Protein AF-A0A353NPJ8-F1 (afdb_monomer_lite)

Radius of gyration: 20.79 Å; chains: 1; bounding box: 48×20×63 Å

Sequence (97 aa):
LNSGLMLLQYAAAALVSENKVLSHPASVDSIPTSGNQEDHVSMGSIAAHKVRTVITNVSWVIAAEMLAASRGMEYISHKVGQGAKVAHHLIR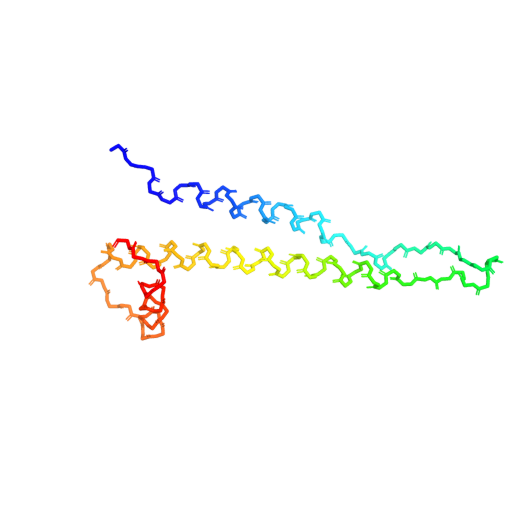ERVPF

Foldseek 3Di:
DDPPCVCLVVLLVVLVVVLVVLPPQQQVDADADPVNPRVGDRSVVSNVVSVVSNVVSVVSNVVSVLVVVLVVVVVDDDDDDPVNVVSSVVVCVVDPD

pLDDT: mean 95.16, std 4.74, range [64.0, 98.75]

Secondary structure (DSSP, 8-state):
---TTHHHHHHHHHHHHHHHHHTS-GGG----BGGGTB-----HHHHHHHHHHHHHHHHHHHHHHHHHHHHHGGG--SPPPHHHHHHHHHHHHHS--

Structure (mmCIF, N/CA/C/O backbone):
data_AF-A0A353NPJ8-F1
#
_entry.id   AF-A0A353NPJ8-F1
#
loop_
_atom_site.group_PDB
_atom_site.id
_atom_site.type_symbol
_atom_site.label_atom_id
_atom_site.label_alt_id
_atom_site.label_comp_id
_atom_site.label_asym_id
_atom_site.label_entity_id
_atom_site.label_seq_id
_atom_site.pdbx_PDB_ins_code
_atom_site.Cartn_x
_atom_site.Cartn_y
_atom_site.Cartn_z
_atom_site.occupancy
_atom_site.B_iso_or_equiv
_atom_site.auth_seq_id
_atom_site.auth_comp_id
_atom_site.auth_asym_id
_atom_site.auth_atom_id
_atom_site.pdbx_PDB_model_num
ATOM 1 N N . LEU A 1 1 ? 0.192 7.286 30.003 1.00 64.00 1 LEU A N 1
ATOM 2 C CA . LEU A 1 1 ? 1.551 7.076 29.447 1.00 64.00 1 LEU A CA 1
ATOM 3 C C . LEU A 1 1 ? 1.514 6.043 28.301 1.00 64.00 1 LEU A C 1
ATOM 5 O O . LEU A 1 1 ? 2.324 5.135 28.271 1.00 64.00 1 LEU A O 1
ATOM 9 N N . ASN A 1 2 ? 0.573 6.164 27.351 1.00 87.19 2 ASN A N 1
ATOM 10 C CA . ASN A 1 2 ? 0.439 5.257 26.198 1.00 87.19 2 ASN A CA 1
ATOM 11 C C . ASN A 1 2 ? 0.563 6.077 24.908 1.00 87.19 2 ASN A C 1
ATOM 13 O O . ASN A 1 2 ? -0.051 7.138 24.826 1.00 87.19 2 ASN A O 1
ATOM 17 N N . SER A 1 3 ? 1.301 5.579 23.911 1.00 89.31 3 SER A N 1
ATOM 18 C CA . SER A 1 3 ? 1.437 6.226 22.590 1.00 89.31 3 SER A CA 1
ATOM 19 C C . SER A 1 3 ? 0.396 5.754 21.565 1.00 89.31 3 SER A C 1
ATOM 21 O O . SER A 1 3 ? 0.384 6.236 20.436 1.00 89.31 3 SER A O 1
ATOM 23 N N . GLY A 1 4 ? -0.480 4.812 21.935 1.00 92.12 4 GLY A N 1
ATOM 24 C CA . GLY A 1 4 ? -1.537 4.299 21.061 1.00 92.12 4 GLY A CA 1
ATOM 25 C C . GLY A 1 4 ? -0.993 3.806 19.716 1.00 92.12 4 GLY A C 1
ATOM 26 O O . GLY A 1 4 ? -0.035 3.040 19.671 1.00 92.12 4 GLY A O 1
ATOM 27 N N . LEU A 1 5 ? -1.589 4.281 18.621 1.00 94.88 5 LEU A N 1
ATOM 28 C CA . LEU A 1 5 ? -1.222 3.916 17.248 1.00 94.88 5 LEU A CA 1
ATOM 29 C C . LEU A 1 5 ? -0.170 4.852 16.618 1.00 94.88 5 LEU A C 1
ATOM 31 O O . LEU A 1 5 ? -0.047 4.892 15.400 1.00 94.88 5 LEU A O 1
ATOM 35 N N . MET A 1 6 ? 0.606 5.605 17.405 1.00 95.94 6 MET A N 1
ATOM 36 C CA . MET A 1 6 ? 1.573 6.588 16.881 1.00 95.94 6 MET A CA 1
ATOM 37 C C . MET A 1 6 ? 2.542 6.001 15.836 1.00 95.94 6 MET A C 1
ATOM 39 O O . MET A 1 6 ? 2.713 6.568 14.760 1.00 95.94 6 MET A O 1
ATOM 43 N N . LEU A 1 7 ? 3.139 4.835 16.110 1.00 96.56 7 LEU A N 1
ATOM 44 C CA . LEU A 1 7 ? 4.100 4.199 15.194 1.00 96.56 7 LEU A CA 1
ATOM 45 C C . LEU A 1 7 ? 3.451 3.618 13.930 1.00 96.56 7 LEU A C 1
ATOM 47 O O . LEU A 1 7 ? 4.141 3.416 12.931 1.00 96.56 7 LEU A O 1
ATOM 51 N N . LEU A 1 8 ? 2.134 3.393 13.938 1.00 96.44 8 LEU A N 1
ATOM 52 C CA . LEU A 1 8 ? 1.401 2.923 12.762 1.00 96.44 8 LEU A CA 1
ATOM 53 C C . LEU A 1 8 ? 1.518 3.934 11.614 1.00 96.44 8 LEU A C 1
ATOM 55 O O . LEU A 1 8 ? 1.746 3.558 10.465 1.00 96.44 8 LEU A O 1
ATOM 59 N N . GLN A 1 9 ? 1.449 5.226 11.943 1.00 96.88 9 GLN A N 1
ATOM 60 C CA . GLN A 1 9 ? 1.640 6.300 10.972 1.00 96.88 9 GLN A CA 1
ATOM 61 C C . GLN A 1 9 ? 3.064 6.310 10.404 1.00 96.88 9 GLN A C 1
ATOM 63 O O . GLN A 1 9 ? 3.251 6.610 9.228 1.00 96.88 9 GLN A O 1
ATOM 68 N N . TYR A 1 10 ? 4.070 5.968 11.212 1.00 97.69 10 TYR A N 1
ATOM 69 C CA . TYR A 1 10 ? 5.475 6.008 10.802 1.00 97.69 10 TYR A CA 1
ATOM 70 C C . TYR A 1 10 ? 5.747 4.896 9.788 1.00 97.69 10 TYR A C 1
ATOM 72 O O . TYR A 1 10 ? 6.358 5.139 8.748 1.00 97.69 10 TYR A O 1
ATOM 80 N N . ALA A 1 11 ? 5.220 3.698 10.057 1.00 97.94 11 ALA A N 1
ATOM 81 C CA . ALA A 1 11 ? 5.269 2.578 9.126 1.00 97.94 11 ALA A CA 1
ATOM 82 C C . ALA A 1 11 ? 4.555 2.914 7.805 1.00 97.94 11 ALA A C 1
ATOM 84 O O . ALA A 1 11 ? 5.140 2.754 6.735 1.00 97.94 11 ALA A O 1
ATOM 85 N N . ALA A 1 12 ? 3.333 3.456 7.865 1.00 98.31 12 ALA A N 1
ATOM 86 C CA . ALA A 1 12 ? 2.595 3.855 6.666 1.00 98.31 12 ALA A CA 1
ATOM 87 C C . ALA A 1 12 ? 3.342 4.930 5.852 1.00 98.31 12 ALA A C 1
ATOM 89 O O . ALA A 1 12 ? 3.444 4.826 4.629 1.00 98.31 12 ALA A O 1
ATOM 90 N N . ALA A 1 13 ? 3.923 5.934 6.517 1.00 98.31 13 ALA A N 1
ATOM 91 C CA . ALA A 1 13 ? 4.690 6.991 5.861 1.00 98.31 13 A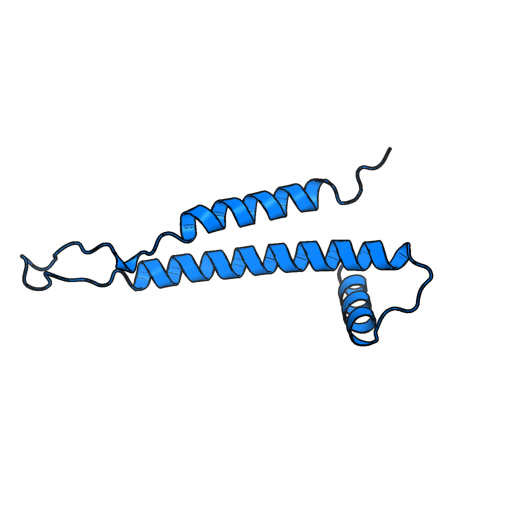LA A CA 1
ATOM 92 C C . ALA A 1 13 ? 5.949 6.456 5.159 1.00 98.31 13 ALA A C 1
ATOM 94 O O . ALA A 1 13 ? 6.257 6.893 4.047 1.00 98.31 13 ALA A O 1
ATOM 95 N N . ALA A 1 14 ? 6.649 5.494 5.768 1.00 98.56 14 ALA A N 1
ATOM 96 C CA . ALA A 1 14 ? 7.810 4.849 5.158 1.00 98.56 14 ALA A CA 1
ATOM 97 C C . ALA A 1 14 ? 7.433 4.121 3.855 1.00 98.56 14 ALA A C 1
ATOM 99 O O . ALA A 1 14 ? 8.076 4.344 2.829 1.00 98.56 14 ALA A O 1
ATOM 100 N N . LEU A 1 15 ? 6.341 3.347 3.867 1.00 98.62 15 LEU A N 1
ATOM 101 C CA . LEU A 1 15 ? 5.839 2.631 2.685 1.00 98.62 15 LEU A CA 1
ATOM 102 C C . LEU A 1 15 ? 5.428 3.586 1.556 1.00 98.62 15 LEU A C 1
ATOM 104 O O . LEU A 1 15 ? 5.752 3.369 0.388 1.00 98.62 15 LEU A O 1
ATOM 108 N N . VAL A 1 16 ? 4.746 4.687 1.893 1.00 98.56 16 VAL A N 1
ATOM 109 C CA . VAL A 1 16 ? 4.395 5.721 0.906 1.00 98.56 16 VAL A CA 1
ATOM 110 C C . VAL A 1 16 ? 5.652 6.384 0.336 1.00 98.56 16 VAL A C 1
ATOM 112 O O . VAL A 1 16 ? 5.698 6.684 -0.856 1.00 98.56 16 VAL A O 1
ATOM 115 N N . SER A 1 17 ? 6.683 6.606 1.155 1.00 98.62 17 SER A N 1
ATOM 116 C CA . SER A 1 17 ? 7.952 7.176 0.694 1.00 98.62 17 SER A CA 1
ATOM 117 C C . SER A 1 17 ? 8.694 6.237 -0.259 1.00 98.62 17 SER A C 1
ATOM 119 O O . SER A 1 17 ? 9.175 6.683 -1.299 1.00 98.62 17 SER A O 1
ATOM 121 N N . GLU A 1 18 ? 8.733 4.938 0.039 1.00 98.56 18 GLU A N 1
ATOM 122 C CA . GLU A 1 18 ? 9.291 3.919 -0.857 1.00 98.56 18 GLU A CA 1
ATOM 123 C C . GLU A 1 18 ? 8.554 3.892 -2.206 1.00 98.56 18 GLU A C 1
ATOM 125 O O . GLU A 1 18 ? 9.180 3.899 -3.271 1.00 98.56 18 GLU A O 1
ATOM 130 N N . ASN A 1 19 ? 7.220 3.976 -2.181 1.00 98.62 19 ASN A N 1
ATOM 131 C CA . ASN A 1 19 ? 6.408 4.005 -3.397 1.00 98.62 19 ASN A CA 1
ATOM 132 C C . ASN A 1 19 ? 6.751 5.185 -4.322 1.00 98.62 19 ASN A C 1
ATOM 134 O O . ASN A 1 19 ? 6.623 5.050 -5.541 1.00 98.62 19 ASN A O 1
ATOM 138 N N . LYS A 1 20 ? 7.234 6.319 -3.792 1.00 98.56 20 LYS A N 1
ATOM 139 C CA . LYS A 1 20 ? 7.671 7.457 -4.625 1.00 98.56 20 LYS A CA 1
ATOM 140 C C . LYS A 1 20 ? 8.854 7.074 -5.511 1.00 98.56 20 LYS A C 1
ATOM 142 O O . LYS A 1 20 ? 8.866 7.423 -6.687 1.00 98.56 20 LYS A O 1
ATOM 147 N N . VAL A 1 21 ? 9.809 6.316 -4.972 1.00 98.44 21 VAL A N 1
ATOM 148 C CA . VAL A 1 21 ? 10.965 5.814 -5.733 1.00 98.44 21 VAL A CA 1
ATOM 149 C C . VAL A 1 21 ? 10.510 4.781 -6.766 1.00 98.44 21 VAL A C 1
ATOM 151 O O . VAL A 1 21 ? 10.891 4.843 -7.937 1.00 98.44 21 VAL A O 1
ATOM 154 N N . LEU A 1 22 ? 9.626 3.863 -6.367 1.00 98.19 22 LEU A N 1
ATOM 155 C CA . LEU A 1 22 ? 9.082 2.840 -7.265 1.00 98.19 22 LEU A CA 1
ATOM 156 C C . LEU A 1 22 ? 8.209 3.418 -8.390 1.00 98.19 22 LEU A C 1
ATOM 158 O O . LEU A 1 22 ? 8.034 2.759 -9.409 1.00 98.19 22 LEU A O 1
ATOM 162 N N . SER A 1 23 ? 7.712 4.646 -8.255 1.00 97.81 23 SER A N 1
ATOM 163 C CA . SER A 1 23 ? 6.867 5.295 -9.266 1.00 97.81 23 SER A CA 1
ATOM 164 C C . SER A 1 23 ? 7.628 5.804 -10.495 1.00 97.81 23 SER A C 1
ATOM 166 O O . SER A 1 23 ? 6.993 6.197 -11.471 1.00 97.81 23 SER A O 1
ATOM 168 N N . HIS A 1 24 ? 8.968 5.784 -10.501 1.00 98.19 24 HIS A N 1
ATOM 169 C CA . HIS A 1 24 ? 9.716 6.083 -11.726 1.00 98.19 24 HIS A CA 1
ATOM 170 C C . HIS A 1 24 ? 9.363 5.051 -12.819 1.00 98.19 24 HIS A C 1
ATOM 172 O O . HIS A 1 24 ? 9.435 3.851 -12.546 1.00 98.19 24 HIS A O 1
ATOM 178 N N . PRO A 1 25 ? 8.976 5.440 -14.041 1.00 97.38 25 PRO A N 1
ATOM 179 C CA . PRO A 1 25 ? 8.582 4.470 -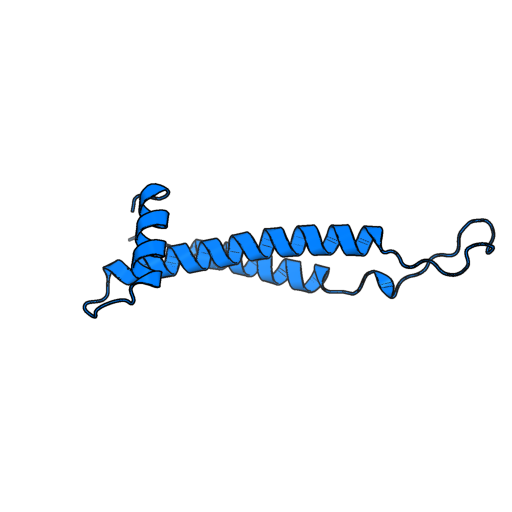15.059 1.00 97.38 25 PRO A CA 1
ATOM 180 C C . PRO A 1 25 ? 9.780 3.592 -15.439 1.00 97.38 25 PRO A C 1
ATOM 182 O O . PRO A 1 25 ? 10.838 4.105 -15.766 1.00 97.38 25 PRO A O 1
ATOM 185 N N . ALA A 1 26 ? 9.649 2.264 -15.383 1.00 97.31 26 ALA A N 1
ATOM 186 C CA . ALA A 1 26 ? 10.726 1.380 -15.853 1.00 97.31 26 ALA A CA 1
ATOM 187 C C . ALA A 1 26 ? 10.808 1.339 -17.387 1.00 97.31 26 ALA A C 1
ATOM 189 O O . ALA A 1 26 ? 11.865 1.089 -17.940 1.00 97.31 26 ALA A O 1
ATOM 190 N N . SER A 1 27 ? 9.701 1.631 -18.069 1.00 96.12 27 SER A N 1
ATOM 191 C CA . SER A 1 27 ? 9.580 1.548 -19.525 1.00 96.12 27 SER A CA 1
ATOM 192 C C . SER A 1 27 ? 10.222 2.699 -20.299 1.00 96.12 27 SER A C 1
ATOM 194 O O . SER A 1 27 ? 10.123 2.718 -21.519 1.00 96.12 27 SER A O 1
ATOM 196 N N . VAL A 1 28 ? 10.802 3.692 -19.616 1.00 96.75 28 VAL A N 1
ATOM 197 C CA . VAL A 1 28 ? 11.585 4.756 -20.276 1.00 96.75 28 VAL A CA 1
ATOM 198 C C . VAL A 1 28 ? 13.048 4.357 -20.469 1.00 96.75 28 VAL A C 1
ATOM 200 O O . VAL A 1 28 ? 13.791 5.094 -21.107 1.00 96.75 28 VAL A O 1
ATOM 203 N N . ASP A 1 29 ? 13.455 3.216 -19.907 1.00 95.69 29 ASP A N 1
ATOM 204 C CA . ASP A 1 29 ? 14.772 2.624 -20.105 1.00 95.69 29 ASP A CA 1
ATOM 205 C C . ASP A 1 29 ? 14.728 1.559 -21.208 1.00 95.69 29 ASP A C 1
ATOM 207 O O . ASP A 1 29 ? 13.742 0.833 -21.346 1.00 95.69 29 ASP A O 1
ATOM 211 N N . SER A 1 30 ? 15.812 1.467 -21.975 1.00 95.06 30 SER A N 1
ATOM 212 C CA . SER A 1 30 ? 16.015 0.461 -23.015 1.00 95.06 30 SER A CA 1
ATOM 213 C C . SER A 1 30 ? 17.508 0.208 -23.180 1.00 95.06 30 SER A C 1
ATOM 215 O O . SER A 1 30 ? 18.278 1.121 -23.479 1.00 95.06 30 SER A O 1
ATOM 217 N N . ILE A 1 31 ? 17.911 -1.050 -23.029 1.00 94.12 31 ILE A N 1
ATOM 218 C CA . ILE A 1 31 ? 19.287 -1.497 -23.234 1.00 94.12 31 ILE A CA 1
ATOM 219 C C . ILE A 1 31 ? 19.272 -2.430 -24.446 1.00 94.12 31 ILE A C 1
ATOM 221 O O . ILE A 1 31 ? 18.643 -3.488 -24.359 1.00 94.12 31 ILE A O 1
ATOM 225 N N . PRO A 1 32 ? 19.936 -2.065 -25.559 1.00 92.50 32 PRO A N 1
ATOM 226 C CA . PRO A 1 32 ? 20.039 -2.923 -26.728 1.00 92.50 32 PRO A CA 1
ATOM 227 C C . PRO A 1 32 ? 20.650 -4.276 -26.380 1.00 92.50 32 PRO A C 1
ATOM 229 O O . PRO A 1 32 ? 21.641 -4.361 -25.649 1.00 92.50 32 PRO A O 1
ATOM 232 N N . THR A 1 33 ? 20.086 -5.338 -26.938 1.00 91.88 33 THR A N 1
ATOM 233 C CA . THR A 1 33 ? 20.606 -6.697 -26.768 1.00 91.88 33 THR A CA 1
ATOM 234 C C . THR A 1 33 ? 20.813 -7.371 -28.123 1.00 91.88 33 THR A C 1
ATOM 236 O O . THR A 1 33 ? 20.595 -6.767 -29.178 1.00 91.88 33 THR A O 1
ATOM 239 N N . SER A 1 34 ? 21.331 -8.603 -28.114 1.00 91.44 34 SER A N 1
ATOM 240 C CA . SER A 1 34 ? 21.511 -9.401 -29.335 1.00 91.44 34 SER A CA 1
ATOM 241 C C . SER A 1 34 ? 22.331 -8.686 -30.427 1.00 91.44 34 SER A C 1
ATOM 243 O O . SER A 1 34 ? 22.023 -8.781 -31.611 1.00 91.44 34 SER A O 1
ATOM 245 N N . GLY A 1 35 ? 23.369 -7.932 -30.040 1.00 89.75 35 GLY A N 1
ATOM 246 C CA . GLY A 1 35 ? 24.218 -7.198 -30.987 1.00 89.75 35 GLY A CA 1
ATOM 247 C C . GLY A 1 35 ? 23.483 -6.097 -31.762 1.00 89.75 35 GLY A C 1
ATOM 248 O O . GLY A 1 35 ? 23.730 -5.939 -32.953 1.00 89.75 35 GLY A O 1
ATOM 249 N N . ASN A 1 36 ? 22.588 -5.359 -31.094 1.00 88.50 36 ASN A N 1
ATOM 250 C CA . ASN A 1 36 ? 21.696 -4.338 -31.667 1.00 88.50 36 ASN A CA 1
ATOM 251 C C . ASN A 1 36 ? 20.617 -4.875 -32.624 1.00 88.50 36 ASN A C 1
ATOM 253 O O . ASN A 1 36 ? 20.031 -4.093 -33.364 1.00 88.50 36 ASN A O 1
ATOM 257 N N . GLN A 1 37 ? 20.318 -6.179 -32.619 1.00 91.12 37 GLN A N 1
ATOM 258 C CA . GLN A 1 37 ? 19.115 -6.684 -33.301 1.00 91.12 37 GLN A CA 1
ATOM 259 C C . GLN A 1 37 ? 17.835 -6.379 -32.518 1.00 91.12 37 GLN A C 1
ATOM 261 O O . GLN A 1 37 ? 16.793 -6.114 -33.105 1.00 91.12 37 GLN A O 1
ATOM 266 N N . GLU A 1 38 ? 17.928 -6.399 -31.190 1.00 92.31 38 GLU A N 1
ATOM 267 C CA . GLU A 1 38 ? 16.873 -5.959 -30.281 1.00 92.31 38 GLU A CA 1
ATOM 268 C C . GLU A 1 38 ? 17.301 -4.612 -29.698 1.00 92.31 38 GLU A C 1
ATOM 270 O O . GLU A 1 38 ? 17.761 -4.520 -28.559 1.00 92.31 38 GLU A O 1
ATOM 275 N N . ASP A 1 39 ? 17.244 -3.575 -30.529 1.00 93.31 39 ASP A N 1
ATOM 276 C CA . ASP A 1 39 ? 17.710 -2.222 -30.211 1.00 93.31 39 ASP A CA 1
ATOM 277 C C . ASP A 1 39 ? 16.729 -1.416 -29.341 1.00 93.31 39 ASP A C 1
ATOM 279 O O . ASP A 1 39 ? 17.112 -0.401 -28.753 1.00 93.31 39 ASP A O 1
ATOM 283 N N . HIS A 1 40 ? 15.495 -1.903 -29.184 1.00 94.38 40 HIS A N 1
ATOM 284 C CA . HIS A 1 40 ? 14.488 -1.328 -28.300 1.00 94.38 40 HIS A CA 1
ATOM 285 C C . HIS A 1 40 ? 13.794 -2.395 -27.442 1.00 94.38 40 HIS A C 1
ATOM 287 O O . HIS A 1 40 ? 13.130 -3.298 -27.953 1.00 94.38 40 HIS A O 1
ATOM 293 N N . VAL A 1 41 ? 13.862 -2.245 -26.118 1.00 95.69 41 VAL A N 1
ATOM 294 C CA . VAL A 1 41 ? 13.263 -3.170 -25.145 1.00 95.69 41 VAL A CA 1
ATOM 295 C C . VAL A 1 41 ? 12.417 -2.386 -24.143 1.00 95.69 41 VAL A C 1
ATOM 297 O O . VAL A 1 41 ? 12.799 -1.317 -23.693 1.00 95.69 41 VAL A O 1
ATOM 300 N N . SER A 1 42 ? 11.252 -2.920 -23.770 1.00 95.44 42 SER A N 1
ATOM 301 C CA . SER A 1 42 ? 10.259 -2.207 -22.949 1.00 95.44 42 SER A CA 1
ATOM 302 C C . SER A 1 42 ? 10.526 -2.207 -21.442 1.00 95.44 42 SER A C 1
ATOM 304 O O . SER A 1 42 ? 9.794 -1.553 -20.699 1.00 95.44 42 SER A O 1
ATOM 306 N N . MET A 1 43 ? 11.466 -3.031 -20.967 1.00 97.31 43 MET A N 1
ATOM 307 C CA . MET A 1 43 ? 11.699 -3.305 -19.539 1.00 97.31 43 MET A CA 1
ATOM 308 C C . MET A 1 43 ? 10.418 -3.678 -18.757 1.00 97.31 43 MET A C 1
ATOM 310 O O . MET A 1 43 ? 10.299 -3.451 -17.548 1.00 97.31 43 MET A O 1
ATOM 314 N N . GLY A 1 44 ? 9.435 -4.284 -19.439 1.00 97.31 44 GLY A N 1
ATOM 315 C CA . GLY A 1 44 ? 8.100 -4.542 -18.888 1.00 97.31 44 GLY A CA 1
ATOM 316 C C . GLY A 1 44 ? 8.075 -5.485 -17.679 1.00 97.31 44 GLY A C 1
ATOM 317 O O . GLY A 1 44 ? 7.250 -5.314 -16.782 1.00 97.31 44 GLY A O 1
ATOM 318 N N . SER A 1 45 ? 9.006 -6.439 -17.594 1.00 97.06 45 SER A N 1
ATOM 319 C CA . SER A 1 45 ? 9.143 -7.319 -16.423 1.00 97.06 45 SER A CA 1
ATOM 320 C C . SER A 1 45 ? 9.499 -6.530 -15.159 1.00 97.06 45 SER A C 1
ATOM 322 O O . SER A 1 45 ? 8.909 -6.749 -14.102 1.00 97.06 45 SER A O 1
ATOM 324 N N . ILE A 1 46 ? 10.398 -5.548 -15.270 1.00 97.69 46 ILE A N 1
ATOM 325 C CA . ILE A 1 46 ? 10.773 -4.662 -14.163 1.00 97.69 46 ILE A CA 1
ATOM 326 C C . ILE A 1 46 ? 9.589 -3.779 -13.765 1.00 97.69 46 ILE A C 1
ATOM 328 O O . ILE A 1 46 ? 9.310 -3.637 -12.573 1.00 97.69 46 ILE A O 1
ATOM 332 N N . ALA A 1 47 ? 8.835 -3.250 -14.734 1.00 98.06 47 ALA A N 1
ATOM 333 C CA . ALA A 1 47 ? 7.599 -2.518 -14.449 1.00 98.06 47 ALA A CA 1
ATOM 334 C C . ALA A 1 47 ? 6.595 -3.379 -13.653 1.00 98.06 47 ALA A C 1
ATOM 336 O O . ALA A 1 47 ? 6.049 -2.922 -12.644 1.00 98.06 47 ALA A O 1
ATOM 337 N N . ALA A 1 48 ? 6.409 -4.643 -14.051 1.00 98.19 48 ALA A N 1
ATOM 338 C CA . ALA A 1 48 ? 5.530 -5.591 -13.365 1.00 98.19 48 ALA A CA 1
ATOM 339 C C . ALA A 1 48 ? 6.000 -5.907 -11.930 1.00 98.19 48 ALA A C 1
ATOM 341 O O . ALA A 1 48 ? 5.191 -5.969 -11.000 1.00 98.19 48 ALA A O 1
ATOM 342 N N . HIS A 1 49 ? 7.309 -6.056 -11.712 1.00 97.94 49 HIS A N 1
ATOM 343 C CA . HIS A 1 49 ? 7.857 -6.239 -10.367 1.00 97.94 49 HIS A CA 1
ATOM 344 C C . HIS A 1 49 ? 7.627 -5.014 -9.478 1.00 97.94 49 HIS A C 1
ATOM 346 O O . HIS A 1 49 ? 7.183 -5.163 -8.338 1.00 97.94 49 HIS A O 1
ATOM 352 N N . LYS A 1 50 ? 7.856 -3.807 -10.006 1.00 98.38 50 LYS A N 1
ATOM 353 C CA . LYS A 1 50 ? 7.653 -2.555 -9.263 1.00 98.38 50 LYS A CA 1
ATOM 354 C C . LYS A 1 50 ? 6.197 -2.374 -8.845 1.00 98.38 50 LYS A C 1
ATOM 356 O O . LYS A 1 50 ? 5.939 -2.091 -7.676 1.00 98.38 50 LYS A O 1
ATOM 361 N N . VAL A 1 51 ? 5.241 -2.593 -9.755 1.00 98.25 51 VAL A N 1
ATOM 362 C CA . VAL A 1 51 ? 3.814 -2.433 -9.423 1.00 98.25 51 VAL A CA 1
ATOM 363 C C . VAL A 1 51 ? 3.345 -3.459 -8.389 1.00 98.25 51 VAL A C 1
ATOM 365 O O . VAL A 1 51 ? 2.574 -3.111 -7.496 1.00 98.25 51 VAL A O 1
ATOM 368 N N . ARG A 1 52 ? 3.859 -4.696 -8.428 1.00 98.50 52 ARG A N 1
ATOM 369 C CA . ARG A 1 52 ? 3.551 -5.716 -7.412 1.00 98.50 52 ARG A CA 1
ATOM 370 C C . ARG A 1 52 ? 3.960 -5.260 -6.006 1.00 98.50 52 ARG A C 1
ATOM 372 O O . ARG A 1 52 ? 3.186 -5.429 -5.060 1.00 98.50 52 ARG A O 1
ATOM 379 N N . THR A 1 53 ? 5.144 -4.666 -5.869 1.00 98.56 53 THR A N 1
ATOM 380 C CA . THR A 1 53 ? 5.606 -4.109 -4.589 1.00 98.56 53 THR A CA 1
ATOM 381 C C . THR A 1 53 ? 4.734 -2.933 -4.154 1.00 98.56 53 THR A C 1
ATOM 383 O O . THR A 1 53 ? 4.250 -2.923 -3.025 1.00 98.56 53 THR A O 1
ATOM 386 N N . VAL A 1 54 ? 4.427 -2.000 -5.063 1.00 98.69 54 VAL A N 1
ATOM 387 C CA . VAL A 1 54 ? 3.558 -0.848 -4.760 1.00 98.69 54 VAL A CA 1
ATOM 388 C C . VAL A 1 54 ? 2.174 -1.292 -4.275 1.00 98.69 54 VAL A C 1
ATOM 390 O O . VAL A 1 54 ? 1.694 -0.768 -3.272 1.00 98.69 54 VAL A O 1
ATOM 393 N N . ILE A 1 55 ? 1.546 -2.283 -4.918 1.00 98.75 55 ILE A N 1
ATOM 394 C CA . ILE A 1 55 ? 0.239 -2.824 -4.495 1.00 98.75 55 ILE A CA 1
ATOM 395 C C . ILE A 1 55 ? 0.316 -3.417 -3.082 1.00 98.75 55 ILE A C 1
ATOM 397 O O . ILE A 1 55 ? -0.587 -3.207 -2.268 1.00 98.75 55 ILE A O 1
ATOM 401 N N . THR A 1 56 ? 1.402 -4.126 -2.771 1.00 98.62 56 THR A N 1
ATOM 402 C CA . THR A 1 56 ? 1.626 -4.691 -1.432 1.00 98.62 56 THR A CA 1
ATOM 403 C C . THR A 1 56 ? 1.738 -3.579 -0.388 1.00 98.62 56 THR A C 1
ATOM 405 O O . THR A 1 56 ? 1.052 -3.613 0.634 1.00 98.62 56 THR A O 1
ATOM 408 N N . ASN A 1 57 ? 2.525 -2.544 -0.679 1.00 98.69 57 ASN A N 1
ATOM 409 C CA . ASN A 1 57 ? 2.703 -1.385 0.194 1.00 98.69 57 ASN A CA 1
ATOM 410 C C . ASN A 1 57 ? 1.391 -0.613 0.404 1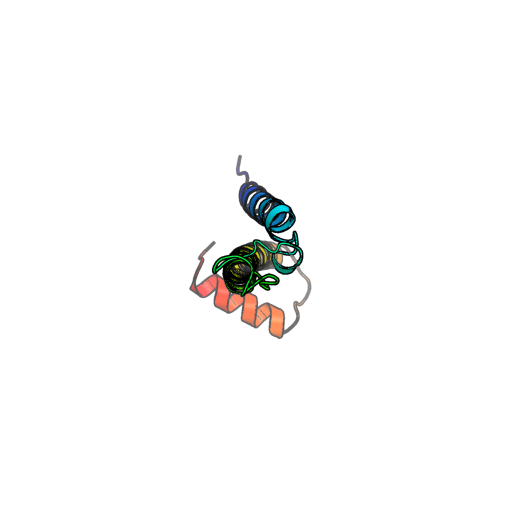.00 98.69 57 ASN A C 1
ATOM 412 O O . ASN A 1 57 ? 1.046 -0.277 1.535 1.00 98.69 57 ASN A O 1
ATOM 416 N N . VAL A 1 58 ? 0.620 -0.377 -0.661 1.00 98.69 58 VAL A N 1
ATOM 417 C CA . VAL A 1 58 ? -0.696 0.282 -0.582 1.00 98.69 58 VAL A CA 1
ATOM 418 C C . VAL A 1 58 ? -1.672 -0.529 0.268 1.00 98.69 58 VAL A C 1
ATOM 420 O O . VAL A 1 58 ? -2.388 0.047 1.083 1.00 98.69 58 VAL A O 1
ATOM 423 N N . SER A 1 59 ? -1.666 -1.857 0.144 1.00 98.62 59 SER A N 1
ATOM 424 C CA . SER A 1 59 ? -2.524 -2.728 0.958 1.00 98.62 59 SER A CA 1
ATOM 425 C C . SER A 1 59 ? -2.236 -2.567 2.455 1.00 98.62 59 SER A C 1
ATOM 427 O O . SER A 1 59 ? -3.166 -2.469 3.255 1.00 98.62 59 SER A O 1
ATOM 429 N N . TRP A 1 60 ? -0.959 -2.457 2.839 1.00 98.44 60 TRP A N 1
ATOM 430 C CA . TRP A 1 60 ? -0.560 -2.181 4.223 1.00 98.44 60 TRP A C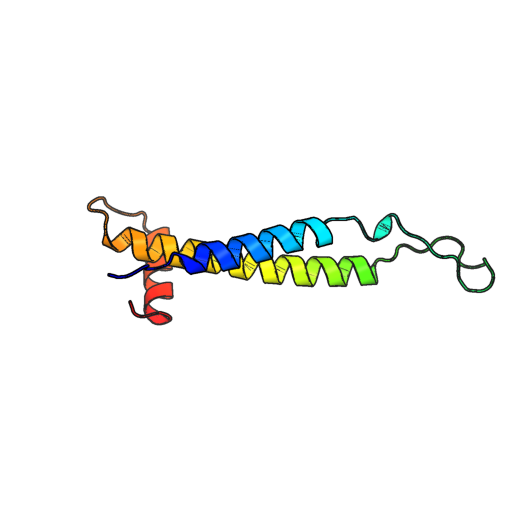A 1
ATOM 431 C C . TRP A 1 60 ? -0.965 -0.785 4.701 1.00 98.44 60 TRP A C 1
ATOM 433 O O . TRP A 1 60 ? -1.416 -0.639 5.837 1.00 98.44 60 TRP A O 1
ATOM 443 N N . VAL A 1 61 ? -0.844 0.235 3.848 1.00 98.62 61 VAL A N 1
ATOM 444 C CA . VAL A 1 61 ? -1.266 1.608 4.173 1.00 98.62 61 VAL A CA 1
ATOM 445 C C . VAL A 1 61 ? -2.779 1.675 4.406 1.00 98.62 61 VAL A C 1
ATOM 447 O O . VAL A 1 61 ? -3.212 2.240 5.408 1.00 98.62 61 VAL A O 1
ATOM 450 N N . ILE A 1 62 ? -3.578 1.039 3.545 1.00 98.31 62 ILE A N 1
ATOM 451 C CA . ILE A 1 62 ? -5.038 0.963 3.709 1.00 98.31 62 ILE A CA 1
ATOM 452 C C . ILE A 1 62 ? -5.394 0.192 4.985 1.00 98.31 62 ILE A C 1
ATOM 454 O O . ILE A 1 62 ? -6.250 0.628 5.751 1.00 98.31 62 ILE A O 1
ATOM 458 N N . ALA A 1 63 ? -4.716 -0.925 5.269 1.00 97.25 63 ALA A N 1
ATOM 459 C CA . ALA A 1 63 ? -4.944 -1.679 6.502 1.00 97.25 63 ALA A CA 1
ATOM 460 C C . ALA A 1 63 ? -4.653 -0.837 7.760 1.00 97.25 63 ALA A C 1
ATOM 462 O O . ALA A 1 63 ? -5.422 -0.876 8.723 1.00 97.25 63 ALA A O 1
ATOM 463 N N . ALA A 1 64 ? -3.578 -0.044 7.741 1.00 97.50 64 ALA A N 1
ATOM 464 C CA . ALA A 1 64 ? -3.238 0.886 8.814 1.00 97.50 64 ALA A CA 1
ATOM 465 C C . ALA A 1 64 ? -4.315 1.969 9.009 1.00 97.50 64 ALA A C 1
ATOM 467 O O . ALA A 1 64 ? -4.734 2.227 10.140 1.00 97.50 64 ALA A O 1
ATOM 468 N N . GLU A 1 65 ? -4.805 2.565 7.920 1.00 97.81 65 GLU A N 1
ATOM 469 C CA . GLU A 1 65 ? -5.899 3.540 7.959 1.00 97.81 65 GLU A CA 1
ATOM 470 C C . GLU A 1 65 ? -7.182 2.925 8.533 1.00 97.81 65 GLU A C 1
ATOM 472 O O . GLU A 1 65 ? -7.787 3.488 9.448 1.00 97.81 65 GLU A O 1
ATOM 477 N N . MET A 1 66 ? -7.563 1.736 8.062 1.00 96.81 66 MET A N 1
ATOM 478 C CA . MET A 1 66 ? -8.745 1.018 8.540 1.00 96.81 66 MET A CA 1
ATOM 479 C C . MET A 1 66 ? -8.654 0.691 10.034 1.00 96.81 66 MET A C 1
ATOM 481 O O . MET A 1 66 ? -9.639 0.857 10.756 1.00 96.81 66 MET A O 1
ATOM 485 N N . LEU A 1 67 ? -7.481 0.277 10.523 1.00 96.38 67 LEU A N 1
ATOM 486 C CA . LEU A 1 67 ? -7.259 0.017 11.947 1.00 96.38 67 LEU A CA 1
ATOM 487 C C . LEU A 1 67 ? -7.406 1.295 12.785 1.00 96.38 67 LEU A C 1
ATOM 489 O O . LEU A 1 67 ? -8.090 1.285 13.812 1.00 96.38 67 LEU A O 1
ATOM 493 N N . ALA A 1 68 ? -6.807 2.402 12.339 1.00 96.25 68 ALA A N 1
ATOM 494 C CA . ALA A 1 68 ? -6.911 3.688 13.023 1.00 96.25 68 ALA A CA 1
ATOM 495 C C . ALA A 1 68 ? -8.356 4.212 13.040 1.00 96.25 68 ALA A C 1
ATOM 497 O O . ALA A 1 68 ? -8.849 4.617 14.095 1.00 96.25 68 ALA A O 1
ATOM 498 N N . ALA A 1 69 ? -9.060 4.134 11.908 1.00 95.50 69 ALA A N 1
ATOM 499 C CA . ALA A 1 69 ? -10.467 4.507 11.800 1.00 95.50 69 ALA A CA 1
ATOM 500 C C . ALA A 1 69 ? -11.347 3.640 12.712 1.00 95.50 69 ALA A C 1
ATOM 502 O O . ALA A 1 69 ? -12.155 4.167 13.476 1.00 95.50 69 ALA A O 1
ATOM 503 N N . SER A 1 70 ? -11.132 2.322 12.704 1.00 95.44 70 SER A N 1
ATOM 504 C CA . SER A 1 70 ? -11.837 1.375 13.570 1.00 95.44 70 SER A CA 1
ATOM 505 C C . SER A 1 70 ? -11.626 1.679 15.054 1.00 95.44 70 SER A C 1
ATOM 507 O O . SER A 1 70 ? -12.582 1.627 15.825 1.00 95.44 70 SER A O 1
ATOM 509 N N . ARG A 1 71 ? -10.404 2.044 15.468 1.00 94.25 71 ARG A N 1
ATOM 510 C CA . ARG A 1 71 ? -10.139 2.472 16.850 1.00 94.25 71 ARG A CA 1
ATOM 511 C C . ARG A 1 71 ? -10.819 3.803 17.172 1.00 94.25 71 ARG A C 1
ATOM 513 O O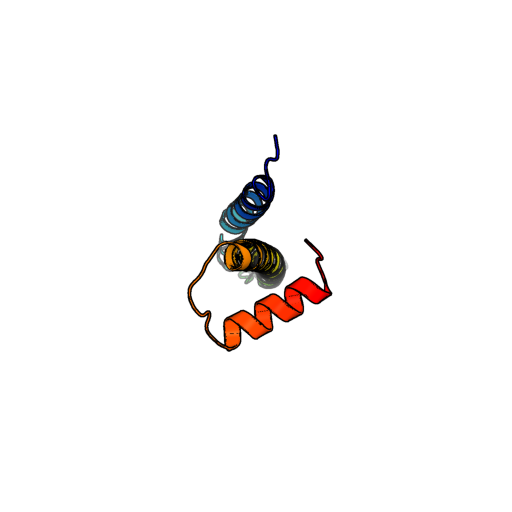 . ARG A 1 71 ? -11.345 3.960 18.270 1.00 94.25 71 ARG A O 1
ATOM 520 N N . GLY A 1 72 ? -10.826 4.738 16.220 1.00 93.69 72 GLY A N 1
ATOM 521 C CA . GLY A 1 72 ? -11.493 6.038 16.324 1.00 93.69 72 GLY A CA 1
ATOM 522 C C . GLY A 1 72 ? -13.006 5.932 16.516 1.00 93.69 72 GLY A C 1
ATOM 523 O O . GLY A 1 72 ? -13.588 6.716 17.263 1.00 93.69 72 GLY A O 1
ATOM 524 N N . MET A 1 73 ? -13.633 4.922 15.906 1.00 94.06 73 MET A N 1
ATOM 525 C CA . MET A 1 73 ? -15.069 4.659 16.038 1.00 94.06 73 MET A CA 1
ATOM 526 C C . MET A 1 73 ? -15.514 4.365 17.478 1.00 94.06 73 MET A C 1
ATOM 528 O O . MET A 1 73 ? -16.682 4.565 17.796 1.00 94.06 73 MET A O 1
ATOM 532 N N . GLU A 1 74 ? -14.608 3.944 18.363 1.00 91.31 74 GLU A N 1
ATOM 533 C CA . GLU A 1 74 ? -14.921 3.725 19.782 1.00 91.31 74 GLU A CA 1
ATOM 534 C C . GLU A 1 74 ? -15.000 5.029 20.593 1.00 91.31 74 GLU A C 1
ATOM 536 O O . GLU A 1 74 ? -15.510 5.032 21.710 1.00 91.31 74 GLU A O 1
ATOM 541 N N . TYR A 1 75 ? -14.509 6.142 20.042 1.00 93.56 75 TYR A N 1
ATOM 542 C CA . TYR A 1 75 ? -14.447 7.436 20.729 1.00 93.56 75 TYR A CA 1
ATOM 543 C C . TYR A 1 75 ? -15.504 8.438 20.253 1.00 93.56 75 TYR A C 1
ATOM 545 O O . TYR A 1 75 ? -15.517 9.583 20.705 1.00 93.56 75 TYR A O 1
ATOM 553 N N . ILE A 1 76 ? -16.390 8.035 19.342 1.00 94.31 76 ILE A N 1
ATOM 554 C CA . ILE A 1 76 ? -17.449 8.891 18.798 1.00 94.31 76 ILE A CA 1
ATOM 555 C C . ILE A 1 76 ? -18.821 8.494 19.349 1.00 94.31 76 ILE A C 1
ATOM 557 O O . ILE A 1 76 ? -19.086 7.332 19.634 1.00 94.31 76 ILE A O 1
ATOM 561 N N . SER A 1 77 ? -19.724 9.469 19.462 1.00 92.00 77 SER A N 1
ATOM 562 C CA . SER A 1 77 ? -21.102 9.267 19.939 1.00 92.00 77 SER A CA 1
ATOM 563 C C . SER A 1 77 ? -22.152 9.252 18.822 1.00 92.00 77 SER A C 1
ATOM 565 O O . SER A 1 77 ? -23.306 8.895 19.058 1.00 92.00 77 SER A O 1
ATOM 567 N N . HIS A 1 78 ? -21.780 9.642 17.599 1.00 92.44 78 HIS A N 1
ATOM 568 C CA . HIS A 1 78 ? -22.699 9.694 16.466 1.00 92.44 78 HIS A CA 1
ATOM 569 C C . HIS A 1 78 ? -22.820 8.337 15.763 1.00 92.44 78 HIS A C 1
ATOM 571 O O . HIS A 1 78 ? -21.939 7.479 15.819 1.00 92.44 78 HIS A O 1
ATOM 577 N N . LYS A 1 79 ? -23.935 8.141 15.054 1.00 90.56 79 LYS A N 1
ATOM 578 C CA . LYS A 1 79 ? -24.203 6.895 14.334 1.00 90.56 79 LYS A CA 1
ATOM 579 C C . LYS A 1 79 ? -23.323 6.796 13.085 1.00 90.56 79 LYS A C 1
ATOM 581 O O . LYS A 1 79 ? -23.474 7.573 12.150 1.00 90.56 79 LYS A O 1
ATOM 586 N N . VAL A 1 80 ? -22.467 5.782 13.047 1.00 93.44 80 VAL A N 1
ATOM 587 C CA . VAL A 1 80 ? -21.703 5.386 11.853 1.00 93.44 80 VAL A CA 1
ATOM 588 C C . VAL A 1 80 ? -22.573 4.693 10.801 1.00 93.44 80 VAL A C 1
ATOM 590 O O . VAL A 1 80 ? -23.546 4.001 11.126 1.00 93.44 80 VAL A O 1
ATOM 593 N N . GLY A 1 81 ? -22.198 4.867 9.531 1.00 95.19 81 GLY A N 1
ATOM 594 C CA . GLY A 1 81 ? -22.844 4.221 8.387 1.00 95.19 81 GLY A CA 1
ATOM 595 C C . GLY A 1 81 ? -22.727 2.693 8.422 1.00 95.19 81 GLY A C 1
ATOM 596 O O . GLY A 1 81 ? -21.797 2.140 9.007 1.00 95.19 81 GLY A O 1
ATOM 597 N N . GLN A 1 82 ? -23.669 1.997 7.779 1.00 94.56 82 GLN A N 1
ATOM 598 C CA . GLN A 1 82 ? -23.747 0.530 7.853 1.00 94.56 82 GLN A CA 1
ATOM 599 C C . GLN A 1 82 ? -22.499 -0.166 7.292 1.00 94.56 82 GLN A C 1
ATOM 601 O O . GLN A 1 82 ? -21.997 -1.094 7.917 1.00 94.56 82 GLN A O 1
ATOM 606 N N . GLY A 1 83 ? -21.943 0.317 6.175 1.00 95.25 83 GLY A N 1
ATOM 607 C CA . GLY A 1 83 ? -20.709 -0.244 5.608 1.00 95.25 83 GLY A CA 1
ATOM 608 C C . GLY A 1 83 ? -19.509 -0.127 6.556 1.00 95.25 83 GLY A C 1
ATOM 609 O O . GLY A 1 83 ? -18.789 -1.099 6.768 1.00 95.25 83 GLY A O 1
ATOM 610 N N . ALA A 1 84 ? -19.345 1.029 7.207 1.00 94.75 84 ALA A N 1
ATOM 611 C CA . ALA A 1 84 ? -18.279 1.244 8.185 1.00 94.75 84 ALA A CA 1
ATOM 612 C C . ALA A 1 84 ? -18.425 0.329 9.413 1.00 94.75 84 ALA A C 1
ATOM 614 O O . ALA A 1 84 ? -17.428 -0.173 9.924 1.00 94.75 84 ALA A O 1
ATOM 615 N N . LYS A 1 85 ? -19.660 0.050 9.860 1.00 94.50 85 LYS A N 1
ATOM 616 C CA . LYS A 1 85 ? -19.912 -0.912 10.948 1.00 94.50 85 LYS A CA 1
ATOM 617 C C . LYS A 1 85 ? -19.484 -2.330 10.586 1.00 94.50 85 LYS A C 1
ATOM 619 O O . LYS A 1 85 ? -18.892 -3.000 11.425 1.00 94.50 85 LYS A O 1
ATOM 624 N N . VAL A 1 86 ? -19.765 -2.772 9.359 1.00 95.94 86 VAL A N 1
ATOM 625 C CA . VAL A 1 86 ? -19.324 -4.089 8.872 1.00 95.94 86 VAL A CA 1
ATOM 626 C C . VAL A 1 86 ? -17.797 -4.160 8.861 1.00 95.94 86 VAL A C 1
ATOM 628 O O . VAL A 1 86 ? -17.232 -5.098 9.413 1.00 95.94 86 VAL A O 1
ATOM 631 N N . ALA A 1 87 ? -17.126 -3.141 8.313 1.00 95.19 87 ALA A N 1
ATOM 632 C CA . ALA A 1 87 ? -15.665 -3.080 8.306 1.00 95.19 87 ALA A CA 1
ATOM 633 C C . ALA A 1 87 ? -15.077 -3.101 9.729 1.00 95.19 87 ALA A C 1
ATOM 635 O O . ALA A 1 87 ? -14.187 -3.898 10.010 1.00 95.19 87 ALA A O 1
ATOM 636 N N . HIS A 1 88 ? -15.611 -2.288 10.645 1.00 95.38 88 HIS A N 1
ATOM 637 C CA . HIS A 1 88 ? -15.202 -2.275 12.052 1.00 95.38 88 HIS A CA 1
ATOM 638 C C . HIS A 1 88 ? -15.360 -3.648 12.715 1.00 95.38 88 HIS A C 1
ATOM 640 O O . HIS A 1 88 ? -14.442 -4.114 13.386 1.00 95.38 88 HIS A O 1
ATOM 646 N N . HIS A 1 89 ? -16.491 -4.323 12.494 1.00 94.62 89 HIS A N 1
ATOM 647 C CA . HIS A 1 89 ? -16.732 -5.656 13.041 1.00 94.62 89 HIS A CA 1
ATOM 648 C C . HIS A 1 89 ? -15.701 -6.680 12.543 1.00 94.62 89 HIS A C 1
ATOM 650 O O . HIS A 1 89 ? -15.072 -7.347 13.360 1.00 94.62 89 HIS A O 1
ATOM 656 N N . LEU A 1 90 ? -15.448 -6.733 11.231 1.00 96.06 90 LEU A N 1
ATOM 657 C CA . LEU A 1 90 ? -14.452 -7.637 10.640 1.00 96.06 90 LEU A CA 1
ATOM 658 C C . LEU A 1 90 ? -13.028 -7.362 11.150 1.00 96.06 90 LEU A C 1
ATOM 660 O O . LEU A 1 90 ? -12.241 -8.286 11.347 1.00 96.06 90 LEU A O 1
ATOM 664 N N . ILE A 1 91 ? -12.686 -6.093 11.392 1.00 96.38 91 ILE A N 1
ATOM 665 C CA . ILE A 1 91 ? -11.393 -5.727 11.984 1.00 96.38 91 ILE A CA 1
ATOM 666 C C . ILE A 1 91 ? -11.312 -6.228 13.431 1.00 96.38 91 ILE A C 1
ATOM 668 O O . ILE A 1 91 ? -10.300 -6.818 13.808 1.00 96.38 91 ILE A O 1
ATOM 672 N N . ARG A 1 92 ? -12.377 -6.055 14.227 1.00 94.94 92 ARG A N 1
ATOM 673 C CA . ARG A 1 92 ? -12.452 -6.520 15.625 1.00 94.94 92 ARG A CA 1
ATOM 674 C C . ARG A 1 92 ? -12.339 -8.039 15.765 1.00 94.94 92 ARG A C 1
ATOM 676 O O . ARG A 1 92 ? -11.823 -8.501 16.778 1.00 94.94 92 ARG A O 1
ATOM 683 N N . GLU A 1 93 ? -12.782 -8.811 14.772 1.00 95.75 93 GLU A N 1
ATOM 684 C CA . GLU A 1 93 ? -12.597 -10.272 14.753 1.00 95.75 93 GLU A CA 1
ATOM 685 C C . GLU A 1 93 ? -11.121 -10.682 14.647 1.00 95.75 93 GLU A C 1
ATOM 687 O O . GLU A 1 93 ? -10.733 -11.747 15.125 1.00 95.75 93 GLU A O 1
ATOM 692 N N . ARG A 1 94 ? -10.288 -9.854 14.005 1.00 95.19 94 ARG A N 1
ATOM 693 C CA . ARG A 1 94 ? -8.867 -10.150 13.761 1.00 95.19 94 ARG A CA 1
ATOM 694 C C . ARG A 1 94 ? -7.931 -9.465 14.743 1.00 95.19 94 ARG A C 1
ATOM 696 O O . ARG A 1 94 ? -6.879 -10.015 15.053 1.00 95.19 94 ARG A O 1
ATOM 703 N N . VAL A 1 95 ? -8.296 -8.276 15.206 1.00 92.94 95 VAL A N 1
ATOM 704 C CA . VAL A 1 95 ? -7.484 -7.460 16.104 1.00 92.94 95 VAL A CA 1
ATOM 705 C C . VAL A 1 95 ? -8.360 -7.032 17.285 1.00 92.94 95 VAL A C 1
ATOM 707 O O . VAL A 1 95 ? -9.140 -6.088 17.156 1.00 92.94 95 VAL A O 1
ATOM 710 N N . PRO A 1 96 ? -8.262 -7.715 18.438 1.00 83.31 96 PRO A N 1
ATOM 711 C CA . PRO A 1 96 ? -8.924 -7.268 19.652 1.00 83.31 96 PRO A CA 1
ATOM 712 C C . PRO A 1 96 ? -8.148 -6.082 20.244 1.00 83.31 96 PRO A C 1
ATOM 714 O O . PRO A 1 96 ? -6.947 -6.187 20.489 1.00 83.31 96 PRO A O 1
ATOM 717 N N . PHE A 1 97 ? -8.827 -4.956 20.465 1.00 76.12 97 PHE A N 1
ATOM 718 C CA . PHE A 1 97 ? -8.315 -3.813 21.237 1.00 76.12 97 PHE A CA 1
ATOM 719 C C . PHE A 1 97 ? -9.147 -3.556 22.495 1.00 76.12 97 PHE A C 1
ATOM 721 O O . PHE A 1 97 ? -10.315 -4.024 22.543 1.00 76.12 97 PHE A O 1
#